Protein AF-A0A327NJS3-F1 (afdb_monomer)

Foldseek 3Di:
DPDPVVVPPVVPPPVSVVVVVVVLLVVLLVQLLCCVVPPPDDLVRSCVVSVHDSVSSVVSVCVVVPPD

pLDDT: mean 81.62, std 15.84, range [45.34, 95.5]

Secondary structure (DSSP, 8-state):
---GGGG--GGG-HHHHHHHHHHHHHHHHHHHHHHHHH----HHHHHHHHT--HHHHHHHHHHHTT--

Mean predicted aligned error: 9.42 Å

Sequence (68 aa):
MDSIAEYFSEEKDVLYIRGQRK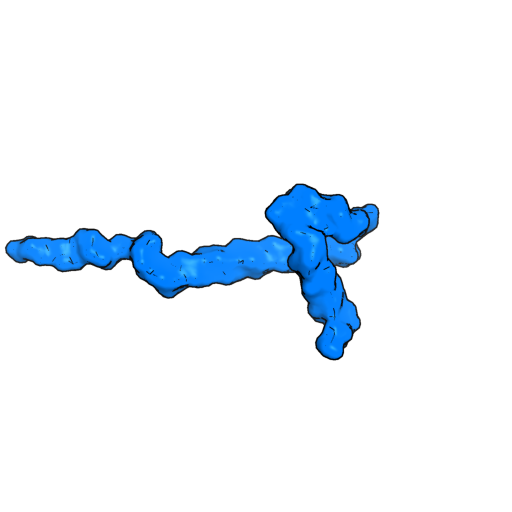AKEAKERKVVSNLLKKASLSIEQIADVVEVPTAFVLEVQSSLSGKK

Organism: NCBI:txid2183553

Radius of gyration: 17.89 Å; Cα contacts (8 Å, |Δi|>4): 38; chains: 1; bounding box: 47×21×48 Å

Solvent-accessible surface area (backbone atoms only — not comparable to full-atom values): 4138 Å² total; per-residue (Å²): 132,85,68,70,69,77,76,66,50,62,86,74,34,67,65,49,53,51,50,52,53,52,53,50,52,53,49,52,52,51,52,52,52,48,42,72,74,75,44,101,64,54,62,63,57,51,15,62,75,70,74,46,58,50,69,56,49,51,52,52,51,36,64,70,68,66,63,122

Nearest PDB structures (foldseek):
  1trr-assembly1_A  TM=8.517E-01  e=4.820E-01  Escherichia coli
  7bhy-assembly2_C-2  TM=7.676E-01  e=3.347E-01  Bacillus subtilis subsp. subtilis str. 168
  6fal-assembly1_A  TM=8.040E-01  e=9.994E-01  Escherichia coli
  1on1-assembly1_A  TM=5.905E-01  e=9.405E-01  Bacillus subtilis
  4em0-assembly1_B  TM=4.981E-01  e=1.529E+00  Staphylococcus aureus subsp. aureus MRSA252

Structure (mmCIF, N/CA/C/O backbone):
data_AF-A0A327NJS3-F1
#
_entry.id   AF-A0A327NJS3-F1
#
loop_
_atom_site.group_PDB
_atom_site.id
_atom_site.type_symbol
_atom_site.label_atom_id
_atom_site.label_alt_id
_atom_site.label_comp_id
_atom_site.label_asym_id
_atom_site.label_entity_id
_atom_site.label_seq_id
_atom_site.pdbx_PDB_ins_code
_atom_site.Cartn_x
_atom_site.Cartn_y
_atom_site.Cartn_z
_atom_site.occupancy
_atom_site.B_iso_or_equiv
_atom_site.auth_seq_id
_atom_site.auth_comp_id
_atom_site.auth_asym_id
_atom_site.auth_atom_id
_atom_site.pdbx_PDB_model_num
ATOM 1 N N . MET A 1 1 ? 34.791 4.724 -34.317 1.00 49.50 1 MET A N 1
ATOM 2 C CA . MET A 1 1 ? 34.504 4.234 -32.955 1.00 49.50 1 MET A CA 1
ATOM 3 C C . MET A 1 1 ? 32.999 4.129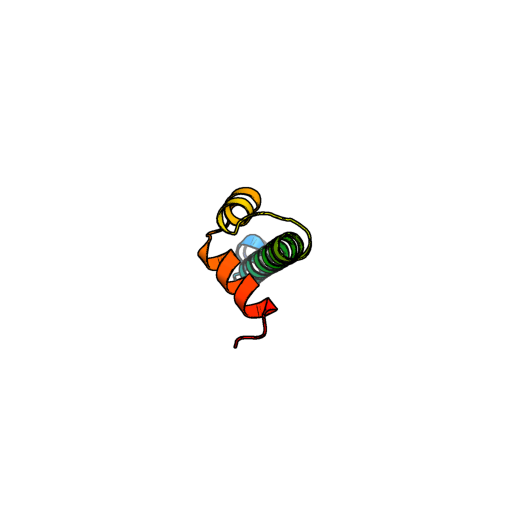 -32.874 1.00 49.50 1 MET A C 1
ATOM 5 O O . MET A 1 1 ? 32.353 5.137 -32.630 1.00 49.50 1 MET A O 1
ATOM 9 N N . ASP A 1 2 ? 32.454 2.960 -33.203 1.00 50.22 2 ASP A N 1
ATOM 10 C CA . ASP A 1 2 ? 31.018 2.722 -33.081 1.00 50.22 2 ASP A CA 1
ATOM 11 C C . ASP A 1 2 ? 30.689 2.637 -31.593 1.00 50.22 2 ASP A C 1
ATOM 13 O O . ASP A 1 2 ? 31.173 1.765 -30.868 1.00 50.22 2 ASP A O 1
ATOM 17 N N . SER A 1 3 ? 29.974 3.652 -31.120 1.00 53.22 3 SER A N 1
ATOM 18 C CA . SER A 1 3 ? 29.679 3.878 -29.714 1.00 53.22 3 SER A CA 1
ATOM 19 C C . SER A 1 3 ? 28.791 2.763 -29.166 1.00 53.22 3 SER A C 1
ATOM 21 O O . SER A 1 3 ? 27.571 2.808 -29.265 1.00 53.22 3 SER A O 1
ATOM 23 N N . ILE A 1 4 ? 29.413 1.808 -28.474 1.00 54.00 4 ILE A N 1
ATOM 24 C CA . ILE A 1 4 ? 28.757 0.795 -27.624 1.00 54.00 4 ILE A CA 1
ATOM 25 C C . ILE A 1 4 ? 27.858 1.445 -26.536 1.00 54.00 4 ILE A C 1
ATOM 27 O O . ILE A 1 4 ? 27.029 0.781 -25.918 1.00 54.00 4 ILE A O 1
ATOM 31 N N . ALA A 1 5 ? 27.964 2.762 -26.329 1.00 55.19 5 ALA A N 1
ATOM 32 C CA . ALA A 1 5 ? 27.157 3.540 -25.392 1.00 55.19 5 ALA A CA 1
ATOM 33 C C . ALA A 1 5 ? 25.646 3.572 -25.709 1.00 55.19 5 ALA A C 1
ATOM 35 O O . ALA A 1 5 ? 24.855 3.733 -24.786 1.00 55.19 5 ALA A O 1
ATOM 36 N N . GLU A 1 6 ? 25.216 3.366 -26.961 1.00 52.84 6 GLU A N 1
ATOM 37 C CA . GLU A 1 6 ? 23.778 3.323 -27.300 1.00 52.84 6 GLU A CA 1
ATOM 38 C C . GLU A 1 6 ? 23.061 2.057 -26.794 1.00 52.84 6 GLU A C 1
ATOM 40 O O . GLU A 1 6 ? 21.832 2.026 -26.711 1.00 52.84 6 GLU A O 1
ATOM 45 N N . TYR A 1 7 ? 23.806 1.014 -26.410 1.00 49.12 7 TYR A N 1
ATOM 46 C CA . TYR A 1 7 ? 23.231 -0.251 -25.937 1.00 49.12 7 TYR A CA 1
ATOM 47 C C . TYR A 1 7 ? 23.008 -0.323 -24.420 1.00 49.12 7 TYR A C 1
ATOM 49 O O . TYR A 1 7 ? 22.290 -1.210 -23.959 1.00 49.12 7 TYR A O 1
ATOM 57 N N . PHE A 1 8 ? 23.546 0.624 -23.648 1.00 53.28 8 PHE A N 1
ATOM 58 C CA . PHE A 1 8 ? 23.341 0.730 -22.199 1.00 53.28 8 PHE A CA 1
ATOM 59 C C . PHE A 1 8 ? 22.345 1.849 -21.881 1.00 53.28 8 PHE A C 1
ATOM 61 O O . PHE A 1 8 ? 22.632 2.786 -21.145 1.00 53.28 8 PHE A O 1
ATOM 68 N N . SER A 1 9 ? 21.154 1.769 -22.471 1.00 57.81 9 SER A N 1
ATOM 69 C CA . SER A 1 9 ? 20.016 2.557 -22.000 1.00 57.81 9 SER A CA 1
ATOM 70 C C . SER A 1 9 ? 19.659 2.057 -20.596 1.00 57.81 9 SER A C 1
ATOM 72 O O . SER A 1 9 ? 19.193 0.926 -20.451 1.00 57.81 9 SER A O 1
ATOM 74 N N . GLU A 1 10 ? 19.899 2.874 -19.565 1.00 56.94 10 GLU A N 1
ATOM 75 C CA . GLU A 1 10 ? 19.557 2.581 -18.159 1.00 56.94 10 GLU A CA 1
ATOM 76 C C . GLU A 1 10 ? 18.096 2.120 -18.002 1.00 56.94 10 GLU A C 1
ATOM 78 O O . GLU A 1 10 ? 17.773 1.305 -17.142 1.00 56.94 10 GLU A O 1
ATOM 83 N N . GLU A 1 11 ? 17.208 2.569 -18.892 1.00 55.62 11 GLU A N 1
ATOM 84 C CA . GLU A 1 11 ? 15.795 2.190 -18.926 1.00 55.62 11 GLU A CA 1
ATOM 85 C C . GLU A 1 11 ? 15.552 0.717 -19.295 1.00 55.62 11 GLU A C 1
ATOM 87 O O . GLU A 1 11 ? 14.512 0.165 -18.937 1.00 55.62 11 GLU A O 1
ATOM 92 N N . LYS A 1 12 ? 16.501 0.057 -19.975 1.00 58.47 12 LYS A N 1
ATOM 93 C CA . LYS A 1 12 ? 16.467 -1.386 -20.277 1.00 58.47 12 LYS A CA 1
ATOM 94 C C . LYS A 1 12 ? 17.216 -2.229 -19.244 1.00 58.47 12 LYS A C 1
ATOM 96 O O . LYS A 1 12 ? 17.154 -3.458 -19.315 1.00 58.47 12 LYS A O 1
ATOM 101 N N . ASP A 1 13 ? 17.904 -1.601 -18.289 1.00 69.06 13 ASP A N 1
ATOM 102 C CA . ASP A 1 13 ? 18.576 -2.320 -17.215 1.00 69.06 13 ASP A CA 1
ATOM 103 C C . ASP A 1 13 ? 17.532 -2.890 -16.242 1.00 69.06 13 ASP A C 1
ATOM 105 O O . ASP A 1 13 ? 16.775 -2.181 -15.567 1.00 69.06 13 ASP A O 1
ATOM 109 N N . VAL A 1 14 ? 17.496 -4.219 -16.157 1.00 71.69 14 VAL A N 1
ATOM 110 C CA . VAL A 1 14 ? 16.601 -4.973 -15.274 1.00 71.69 14 VAL A CA 1
ATOM 111 C C . VAL A 1 14 ? 16.766 -4.538 -13.812 1.00 71.69 14 VAL A C 1
ATOM 113 O O . VAL A 1 14 ? 15.789 -4.535 -13.057 1.00 71.69 14 VAL A O 1
ATOM 116 N N . LEU A 1 15 ? 17.973 -4.136 -13.399 1.00 74.75 15 LEU A N 1
ATOM 117 C CA . LEU A 1 15 ? 18.246 -3.636 -12.053 1.00 74.75 15 LEU A CA 1
ATOM 118 C C . LEU A 1 15 ? 17.601 -2.270 -11.814 1.00 74.75 15 LEU A C 1
ATOM 120 O O . LEU A 1 15 ? 17.005 -2.067 -10.752 1.00 74.75 15 LEU A O 1
ATOM 124 N N . TYR A 1 16 ? 17.650 -1.371 -12.798 1.00 73.62 16 TYR A N 1
ATOM 125 C CA . TYR A 1 16 ? 17.028 -0.051 -12.715 1.00 73.62 16 TYR A CA 1
ATOM 126 C C . TYR A 1 16 ? 15.498 -0.158 -12.629 1.00 73.62 16 TYR A C 1
ATOM 128 O O . TYR A 1 16 ? 14.886 0.383 -11.702 1.00 73.62 16 TYR A O 1
ATOM 136 N N . ILE A 1 17 ? 14.876 -0.965 -13.499 1.00 77.12 17 ILE A N 1
ATOM 137 C CA . ILE A 1 17 ? 13.427 -1.244 -13.462 1.00 77.12 17 ILE A CA 1
ATOM 138 C C . ILE A 1 17 ? 13.025 -1.855 -12.111 1.00 77.12 17 ILE A C 1
ATOM 140 O O . ILE A 1 17 ? 12.021 -1.465 -11.504 1.00 77.12 17 ILE A O 1
ATOM 144 N N . ARG A 1 18 ? 13.818 -2.806 -11.600 1.00 75.50 18 ARG A N 1
ATOM 145 C CA . ARG A 1 18 ? 13.576 -3.432 -10.293 1.00 75.50 18 ARG A CA 1
ATOM 146 C C . ARG A 1 18 ? 13.691 -2.425 -9.148 1.00 75.50 18 ARG A C 1
ATOM 148 O O . ARG A 1 18 ? 12.893 -2.492 -8.213 1.00 75.50 18 ARG A O 1
ATOM 155 N N . GLY 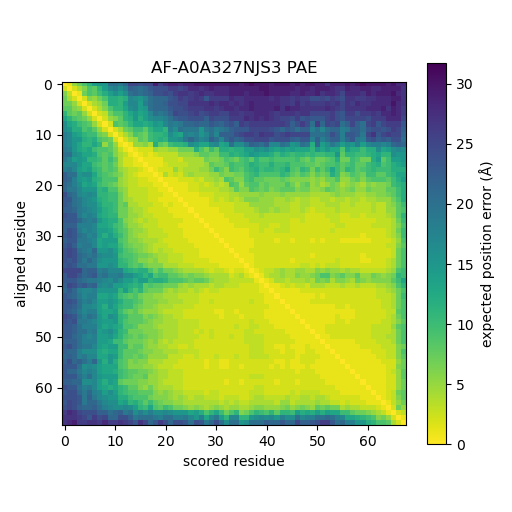A 1 19 ? 14.651 -1.505 -9.215 1.00 78.25 19 GLY A N 1
ATOM 156 C CA . GLY A 1 19 ? 14.815 -0.417 -8.252 1.00 78.25 19 GLY A CA 1
ATOM 157 C C . GLY A 1 19 ? 13.595 0.500 -8.215 1.00 78.25 19 GLY A C 1
ATOM 158 O O . GLY A 1 19 ? 13.050 0.750 -7.139 1.00 78.25 19 GLY A O 1
ATOM 159 N N . GLN A 1 20 ? 13.101 0.915 -9.383 1.00 81.88 20 GLN A N 1
ATOM 160 C CA . GLN A 1 20 ? 11.904 1.751 -9.488 1.00 81.88 20 GLN A CA 1
ATOM 161 C C . GLN A 1 20 ? 10.654 1.064 -8.927 1.00 81.88 20 GLN A C 1
ATOM 163 O O . GLN A 1 20 ? 9.917 1.673 -8.151 1.00 81.88 20 GLN A O 1
ATOM 168 N N . ARG A 1 21 ? 10.439 -0.221 -9.250 1.00 81.56 21 ARG A N 1
ATOM 169 C CA . ARG A 1 21 ? 9.310 -0.998 -8.706 1.00 81.56 21 ARG A CA 1
ATOM 170 C C . ARG A 1 21 ? 9.353 -1.069 -7.181 1.00 81.56 21 ARG A C 1
ATOM 172 O O . ARG A 1 21 ? 8.361 -0.753 -6.535 1.00 81.56 21 ARG A O 1
ATOM 179 N N . LYS A 1 22 ? 10.518 -1.379 -6.601 1.00 84.25 22 LYS A N 1
ATOM 180 C CA . LYS A 1 22 ? 10.699 -1.406 -5.139 1.00 84.25 22 LYS A CA 1
ATOM 181 C C . LYS A 1 22 ? 10.472 -0.042 -4.492 1.00 84.25 22 LYS A C 1
ATOM 183 O O . LYS A 1 22 ? 9.895 0.038 -3.411 1.00 84.25 22 LYS A O 1
ATOM 188 N N . ALA A 1 23 ? 10.932 1.033 -5.129 1.00 85.56 23 ALA A N 1
ATOM 189 C CA . ALA A 1 23 ? 10.736 2.385 -4.619 1.00 85.56 23 ALA A CA 1
ATOM 190 C C . ALA A 1 23 ? 9.255 2.794 -4.636 1.00 85.56 23 ALA A C 1
ATOM 192 O O . ALA A 1 23 ? 8.786 3.424 -3.687 1.00 85.56 23 ALA A O 1
ATOM 193 N N . LYS A 1 24 ? 8.519 2.418 -5.690 1.00 87.56 24 LYS A N 1
ATOM 194 C CA . LYS A 1 24 ? 7.070 2.628 -5.793 1.00 87.56 24 LYS A CA 1
ATOM 195 C C . LYS A 1 24 ? 6.328 1.873 -4.688 1.00 87.56 24 LYS A C 1
ATOM 197 O O . LYS A 1 24 ? 5.629 2.501 -3.899 1.00 87.56 24 LYS A O 1
ATOM 202 N N . GLU A 1 25 ? 6.602 0.581 -4.545 1.00 88.38 25 GLU A N 1
ATOM 203 C CA . GLU A 1 25 ? 5.987 -0.273 -3.523 1.00 88.38 25 GLU A CA 1
ATOM 204 C C . GLU A 1 25 ? 6.280 0.229 -2.095 1.00 88.38 25 GLU A C 1
ATOM 206 O O . GLU A 1 25 ? 5.395 0.290 -1.242 1.00 88.38 25 GLU A O 1
ATOM 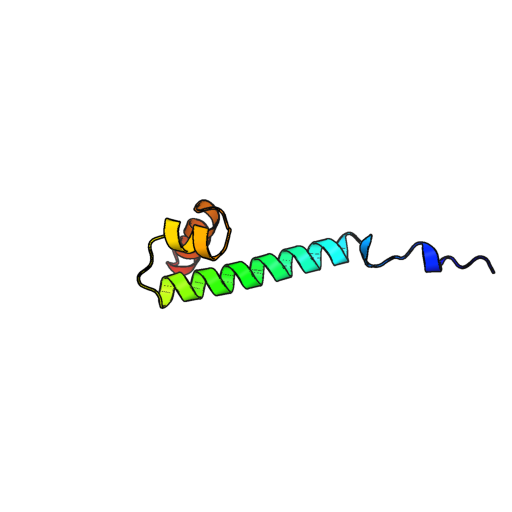211 N N . ALA A 1 26 ? 7.508 0.690 -1.827 1.00 89.75 26 ALA A N 1
ATOM 212 C CA . ALA A 1 26 ? 7.868 1.272 -0.533 1.00 89.75 26 ALA A CA 1
ATOM 213 C C . ALA A 1 26 ? 7.094 2.568 -0.226 1.00 89.75 26 ALA A C 1
ATOM 215 O O . ALA A 1 26 ? 6.717 2.806 0.928 1.00 89.75 26 ALA A O 1
ATOM 216 N N . LYS A 1 27 ? 6.848 3.410 -1.240 1.00 91.06 27 LYS A N 1
ATOM 217 C CA . LYS A 1 27 ? 6.022 4.618 -1.094 1.00 91.06 27 LYS A CA 1
ATOM 218 C C . LYS A 1 27 ? 4.565 4.253 -0.821 1.00 91.06 27 LYS A C 1
ATOM 220 O O . LYS A 1 27 ? 4.010 4.761 0.151 1.00 91.06 27 LYS A O 1
ATOM 225 N N . GLU A 1 28 ? 3.985 3.349 -1.606 1.00 90.88 28 GLU A N 1
ATOM 226 C CA . GLU A 1 28 ? 2.608 2.861 -1.431 1.00 90.88 28 GLU A CA 1
ATOM 227 C C . GLU A 1 28 ? 2.415 2.275 -0.031 1.00 90.88 28 GLU A C 1
ATOM 229 O O . GLU A 1 28 ? 1.523 2.691 0.708 1.00 90.88 28 GLU A O 1
ATOM 234 N N . ARG A 1 29 ? 3.342 1.419 0.416 1.00 92.94 29 ARG A N 1
ATOM 235 C CA . ARG A 1 29 ? 3.330 0.838 1.765 1.00 92.94 29 ARG A CA 1
ATOM 236 C C . ARG A 1 29 ? 3.370 1.895 2.868 1.00 92.94 29 ARG A C 1
ATOM 238 O O . ARG A 1 29 ? 2.689 1.753 3.885 1.00 92.94 29 ARG A O 1
ATOM 245 N N . LYS A 1 30 ? 4.144 2.971 2.687 1.00 93.06 30 LYS A N 1
ATOM 246 C CA . LYS A 1 30 ? 4.211 4.086 3.646 1.00 93.06 30 LYS A CA 1
ATOM 247 C C . LYS A 1 30 ? 2.902 4.875 3.690 1.00 93.06 30 LYS A C 1
ATOM 249 O O . LYS A 1 30 ? 2.463 5.237 4.781 1.00 93.06 30 LYS A O 1
ATOM 254 N N . VAL A 1 31 ? 2.285 5.133 2.537 1.00 94.06 31 VAL A N 1
ATOM 255 C CA . VAL A 1 31 ? 0.991 5.828 2.446 1.00 94.06 31 VAL A CA 1
ATOM 256 C C . VAL A 1 31 ? -0.103 4.995 3.111 1.00 94.06 31 VAL A C 1
ATOM 258 O O . VAL A 1 31 ? -0.753 5.491 4.029 1.00 94.06 31 VAL A O 1
ATOM 261 N N . VAL A 1 32 ? -0.225 3.715 2.750 1.00 94.31 32 VAL A N 1
ATOM 262 C CA . VAL A 1 32 ? -1.190 2.778 3.350 1.00 94.31 32 VAL A CA 1
ATOM 263 C C . VAL A 1 32 ? -0.999 2.679 4.865 1.00 94.31 32 VAL A C 1
ATOM 265 O O . VAL A 1 32 ? -1.957 2.814 5.618 1.00 94.31 32 VAL A O 1
ATOM 268 N N . SER A 1 33 ? 0.243 2.532 5.338 1.00 92.94 33 SER A N 1
ATOM 269 C CA . SER A 1 33 ? 0.573 2.519 6.772 1.00 92.94 33 SER A CA 1
ATOM 270 C C . SER A 1 33 ? 0.104 3.781 7.501 1.00 92.94 33 SER A C 1
ATOM 272 O O . SER A 1 33 ? -0.440 3.705 8.603 1.00 92.94 33 SER A O 1
ATOM 274 N N . ASN A 1 34 ? 0.299 4.951 6.892 1.00 94.25 34 ASN A N 1
ATOM 275 C CA . ASN A 1 34 ? -0.141 6.211 7.479 1.00 94.25 34 ASN A CA 1
ATOM 276 C C . ASN A 1 34 ? -1.666 6.314 7.517 1.00 94.25 34 ASN A C 1
ATOM 278 O O . ASN A 1 34 ? -2.197 6.757 8.532 1.00 94.25 34 ASN A O 1
ATOM 282 N N . LEU A 1 35 ? -2.357 5.892 6.455 1.00 92.94 35 LEU A N 1
ATOM 283 C CA . LEU 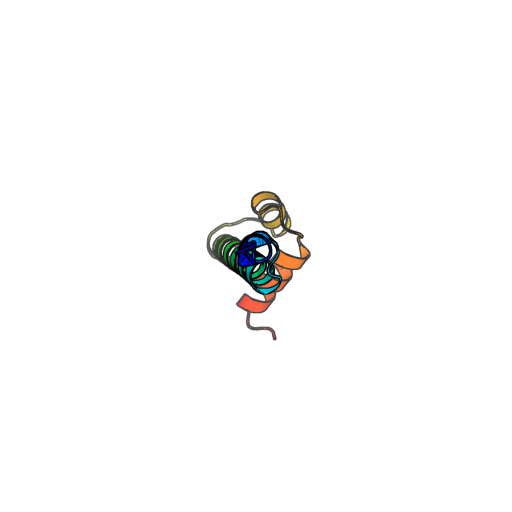A 1 35 ? -3.818 5.887 6.402 1.00 92.94 35 LEU A CA 1
ATOM 284 C C . LEU A 1 35 ? -4.399 4.936 7.452 1.00 92.94 35 LEU A C 1
ATOM 286 O O . LEU A 1 35 ? -5.215 5.371 8.253 1.00 92.94 35 LEU A O 1
ATOM 290 N N . LEU A 1 36 ? -3.885 3.708 7.554 1.00 91.88 36 LEU A N 1
ATOM 291 C CA . LEU A 1 36 ? -4.299 2.738 8.576 1.00 91.88 36 LEU A CA 1
ATOM 292 C C . LEU A 1 36 ? -4.093 3.241 10.015 1.00 91.88 36 LEU A C 1
ATOM 294 O O . LEU A 1 36 ? -4.807 2.821 10.920 1.00 91.88 36 LEU A O 1
ATOM 298 N N . LYS A 1 37 ? -3.100 4.109 10.252 1.00 91.31 37 LYS A N 1
ATOM 299 C CA . LYS A 1 37 ? -2.797 4.650 11.589 1.00 91.31 37 LYS A CA 1
ATOM 300 C C . LYS A 1 37 ? -3.538 5.938 11.924 1.00 91.31 37 LYS A C 1
ATOM 302 O O . LYS A 1 37 ? -3.743 6.216 13.101 1.00 91.31 37 LYS A O 1
ATOM 307 N N . LYS A 1 38 ? -3.813 6.778 10.925 1.00 90.94 38 LYS A N 1
ATOM 308 C CA . LYS A 1 38 ? -4.235 8.172 11.133 1.00 90.94 38 LYS A CA 1
ATOM 309 C C . LYS A 1 38 ? -5.622 8.481 10.591 1.00 90.94 38 LYS A C 1
ATOM 311 O O . LYS A 1 38 ? -6.195 9.485 10.998 1.00 90.94 38 LYS A O 1
ATOM 316 N N . ALA A 1 39 ? -6.131 7.678 9.664 1.00 87.00 39 ALA A N 1
ATOM 317 C CA . ALA A 1 39 ? -7.422 7.895 9.037 1.00 87.00 39 ALA A CA 1
ATOM 318 C C . ALA A 1 39 ? -8.424 6.839 9.516 1.00 87.00 39 ALA A C 1
ATOM 320 O O . ALA A 1 39 ? -8.108 5.655 9.593 1.00 87.00 39 ALA A O 1
ATOM 321 N N . SER A 1 40 ? -9.654 7.267 9.796 1.00 88.94 40 SER A N 1
ATOM 322 C CA . SER A 1 40 ? -10.779 6.373 10.098 1.00 88.94 40 SER A CA 1
ATOM 323 C C . SER A 1 40 ? -11.428 5.875 8.802 1.00 88.94 40 SER A C 1
ATOM 325 O O . SER A 1 40 ? -12.613 6.102 8.573 1.00 88.94 40 SER A O 1
ATOM 327 N N . LEU A 1 41 ? -10.627 5.274 7.921 1.00 92.62 41 LEU A N 1
ATOM 328 C CA . LEU A 1 41 ? -11.068 4.725 6.636 1.00 92.62 41 LEU A CA 1
ATOM 329 C C . LEU A 1 41 ? -11.112 3.197 6.696 1.00 92.62 41 LEU A C 1
ATOM 331 O O . LEU A 1 41 ? -10.307 2.575 7.393 1.00 92.62 41 LEU A O 1
ATOM 335 N N . SER A 1 42 ? -12.034 2.595 5.944 1.00 94.50 42 SER A N 1
ATOM 336 C CA . SER A 1 42 ? -12.060 1.143 5.759 1.00 94.50 42 SER A CA 1
ATOM 337 C C . SER A 1 42 ? -10.917 0.675 4.851 1.00 94.50 42 SER A C 1
ATOM 339 O O . SER A 1 42 ? -10.287 1.463 4.142 1.00 94.50 42 SER A O 1
ATOM 341 N N . ILE A 1 43 ? -10.644 -0.631 4.860 1.00 94.00 43 ILE A N 1
ATOM 342 C CA . ILE A 1 43 ? -9.603 -1.244 4.022 1.00 94.00 43 ILE A CA 1
ATOM 343 C C . ILE A 1 43 ? -9.891 -1.002 2.536 1.00 94.00 43 ILE A C 1
ATOM 345 O O . ILE A 1 43 ? -8.973 -0.700 1.777 1.00 94.00 43 ILE A O 1
ATOM 349 N N . GLU A 1 44 ? -11.160 -1.087 2.141 1.00 95.12 44 GLU A N 1
ATOM 350 C CA . GLU A 1 44 ? -11.631 -0.856 0.775 1.00 95.12 44 GLU A CA 1
ATOM 351 C C . GLU A 1 44 ? -11.415 0.603 0.367 1.00 95.12 44 GLU A C 1
ATOM 353 O O . GLU A 1 44 ? -10.837 0.870 -0.678 1.00 95.12 44 GLU A O 1
ATOM 358 N N . GLN A 1 45 ? -11.756 1.556 1.239 1.00 95.50 45 GLN A N 1
ATOM 359 C CA . GLN A 1 45 ? -11.535 2.979 0.967 1.00 95.50 45 GLN A CA 1
ATOM 360 C C . GLN A 1 45 ? -10.048 3.322 0.828 1.00 95.50 45 GLN A C 1
ATOM 362 O O . GLN A 1 45 ? -9.671 4.138 -0.008 1.00 95.50 45 GLN A O 1
ATOM 367 N N . ILE A 1 46 ? -9.184 2.712 1.645 1.00 94.62 46 ILE A N 1
ATOM 368 C CA . ILE A 1 4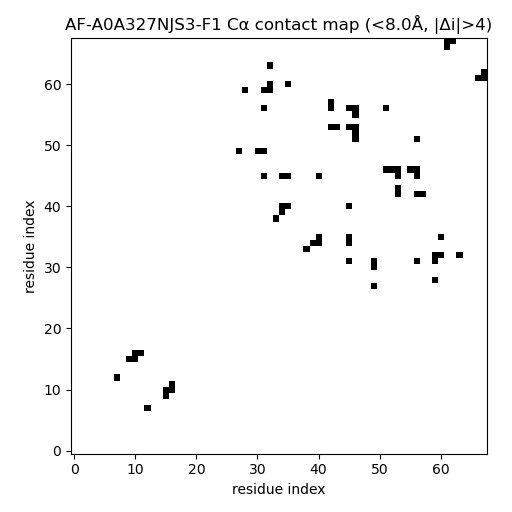6 ? -7.731 2.908 1.545 1.00 94.62 46 ILE A CA 1
ATOM 369 C C . ILE A 1 46 ? -7.196 2.318 0.235 1.00 94.62 46 ILE A C 1
ATOM 371 O O . ILE A 1 46 ? -6.351 2.942 -0.406 1.00 94.62 46 ILE A O 1
ATOM 375 N N . ALA A 1 47 ? -7.681 1.139 -0.156 1.00 93.88 47 ALA A N 1
ATOM 376 C CA . ALA A 1 47 ? -7.328 0.490 -1.415 1.00 93.88 47 ALA A CA 1
ATOM 377 C C . ALA A 1 47 ? -7.708 1.362 -2.621 1.00 93.88 47 ALA A C 1
ATOM 379 O O . ALA A 1 47 ? -6.867 1.595 -3.487 1.00 93.88 47 ALA A O 1
ATOM 380 N N . ASP A 1 48 ? -8.917 1.926 -2.610 1.00 95.31 48 ASP A N 1
ATOM 381 C CA . ASP A 1 48 ? -9.405 2.820 -3.661 1.00 95.31 48 ASP A CA 1
ATOM 382 C C . ASP A 1 48 ? -8.591 4.124 -3.737 1.00 95.31 48 ASP A C 1
ATOM 384 O O . ASP A 1 48 ? -8.193 4.540 -4.820 1.00 95.31 48 ASP A O 1
ATOM 388 N N . VAL A 1 49 ? -8.277 4.756 -2.596 1.00 92.69 49 VAL A N 1
ATOM 389 C CA . VAL A 1 49 ? -7.507 6.019 -2.549 1.00 92.69 49 VAL A CA 1
ATOM 390 C C . VAL A 1 49 ? -6.075 5.853 -3.0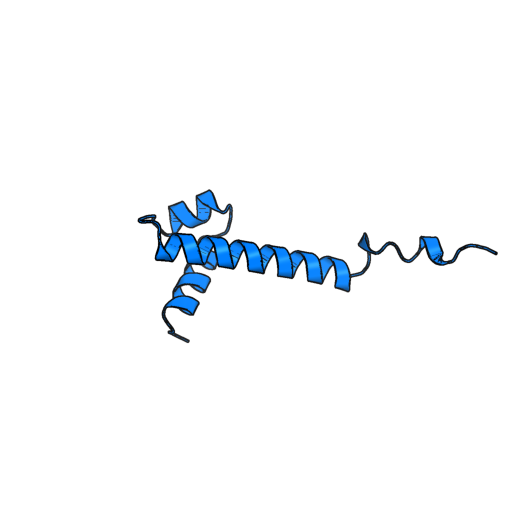55 1.00 92.69 49 VAL A C 1
ATOM 392 O O . VAL A 1 49 ? -5.522 6.770 -3.660 1.00 92.69 49 VAL A O 1
ATOM 395 N N . VAL A 1 50 ? -5.444 4.718 -2.751 1.00 92.56 50 VAL A N 1
ATOM 396 C CA . VAL A 1 50 ? -4.047 4.448 -3.128 1.00 92.56 50 VAL A CA 1
ATOM 397 C C . VAL A 1 50 ? -3.961 3.696 -4.464 1.00 92.56 50 VAL A C 1
ATOM 399 O O . VAL A 1 50 ? -2.861 3.475 -4.960 1.00 92.56 50 VAL A O 1
ATOM 402 N N . GLU A 1 51 ? -5.102 3.342 -5.065 1.00 94.12 51 GLU A N 1
ATOM 403 C CA . GLU A 1 51 ? -5.211 2.556 -6.301 1.00 94.12 51 GLU A CA 1
ATOM 404 C C . GLU A 1 51 ? -4.446 1.219 -6.229 1.00 94.12 51 GLU A C 1
ATOM 406 O O . GLU A 1 51 ? -3.776 0.791 -7.173 1.00 94.12 51 GLU A O 1
ATOM 411 N N . VAL A 1 52 ? -4.535 0.539 -5.081 1.00 93.00 52 VAL A N 1
ATOM 412 C CA . VAL A 1 52 ? -3.882 -0.757 -4.823 1.00 93.00 52 VAL A CA 1
ATOM 413 C C . VAL A 1 52 ? -4.911 -1.829 -4.469 1.00 93.00 52 VAL A C 1
ATOM 415 O O . VAL A 1 52 ? -5.983 -1.512 -3.964 1.00 93.00 52 VAL A O 1
ATOM 418 N N . PRO A 1 53 ? -4.605 -3.123 -4.660 1.00 95.12 53 PRO A N 1
ATOM 419 C CA . PRO A 1 53 ? -5.505 -4.191 -4.239 1.00 95.12 53 PRO A CA 1
ATOM 420 C C . PRO A 1 53 ? -5.757 -4.182 -2.724 1.00 95.12 53 PRO A C 1
ATOM 422 O O . PRO A 1 53 ? -4.835 -3.984 -1.931 1.00 95.12 53 PRO A O 1
ATOM 425 N N . THR A 1 54 ? -6.973 -4.527 -2.299 1.00 94.50 54 THR A N 1
ATOM 426 C CA . THR A 1 54 ? -7.317 -4.694 -0.870 1.00 94.50 54 THR A CA 1
ATOM 427 C C . THR A 1 54 ? -6.411 -5.704 -0.160 1.00 94.50 54 THR A C 1
ATOM 429 O O . THR A 1 54 ? -6.038 -5.502 0.995 1.00 94.50 54 THR A O 1
ATOM 432 N N . ALA A 1 55 ? -5.974 -6.751 -0.870 1.00 94.25 55 ALA A N 1
ATOM 433 C CA . ALA A 1 55 ? -5.003 -7.727 -0.376 1.00 94.25 55 ALA A CA 1
ATOM 434 C C . ALA A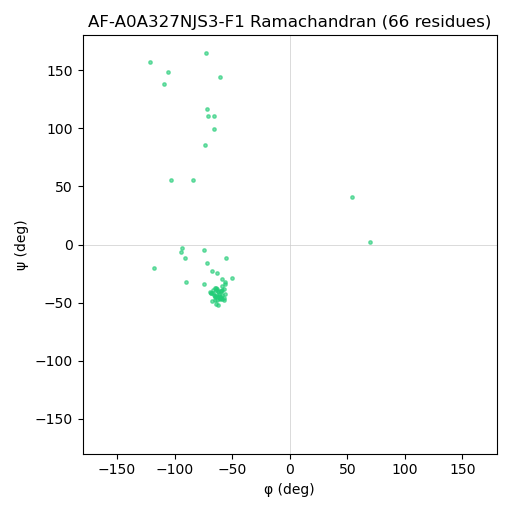 1 55 ? -3.671 -7.082 0.055 1.00 94.25 55 ALA A C 1
ATOM 436 O O . ALA A 1 55 ? -3.112 -7.465 1.080 1.00 94.25 55 ALA A O 1
ATOM 437 N N . PHE A 1 56 ? -3.196 -6.065 -0.674 1.00 93.69 56 PHE A N 1
ATOM 438 C CA . PHE A 1 56 ? -1.986 -5.325 -0.309 1.00 93.69 56 PHE A CA 1
ATOM 439 C C . PHE A 1 56 ? -2.195 -4.546 0.993 1.00 93.69 56 PHE A C 1
ATOM 441 O O . PHE A 1 56 ? -1.359 -4.582 1.894 1.00 93.69 56 PHE A O 1
ATOM 448 N N . VAL A 1 57 ? -3.348 -3.891 1.148 1.00 94.62 57 VAL A N 1
ATOM 449 C CA . VAL A 1 57 ? -3.686 -3.158 2.379 1.00 94.62 57 VAL A CA 1
ATOM 450 C C . VAL A 1 57 ? -3.738 -4.097 3.591 1.00 94.62 57 VAL A C 1
ATOM 452 O O . VAL A 1 57 ? -3.182 -3.769 4.642 1.00 94.62 57 VAL A O 1
ATOM 455 N N . LEU A 1 58 ? -4.326 -5.287 3.432 1.00 94.31 58 LEU A N 1
ATOM 456 C CA . LEU A 1 58 ? -4.364 -6.335 4.459 1.00 94.31 58 LEU A CA 1
ATOM 457 C C . LEU A 1 58 ? -2.969 -6.843 4.846 1.00 94.31 58 LEU A C 1
ATOM 459 O O . LEU A 1 58 ? -2.690 -7.049 6.030 1.00 94.31 58 LEU A O 1
ATOM 463 N N . GLU A 1 59 ? -2.070 -7.018 3.877 1.00 94.31 59 GLU A N 1
ATOM 464 C CA . GLU A 1 59 ? -0.680 -7.410 4.135 1.00 94.31 59 GLU A CA 1
ATOM 465 C C . GLU A 1 59 ? 0.053 -6.347 4.971 1.00 94.31 59 GLU A C 1
ATOM 467 O O . GLU A 1 59 ? 0.736 -6.660 5.957 1.00 94.31 59 GLU A O 1
ATOM 472 N N . VAL A 1 60 ? -0.120 -5.068 4.617 1.00 92.88 60 VAL A N 1
ATOM 473 C CA . VAL A 1 60 ? 0.462 -3.944 5.361 1.00 92.88 60 VAL A CA 1
ATOM 474 C C . VAL A 1 60 ? -0.115 -3.876 6.773 1.00 92.88 60 VAL A C 1
ATOM 476 O O . VAL A 1 60 ? 0.645 -3.729 7.731 1.00 92.88 60 VAL A O 1
ATOM 479 N N . GLN A 1 61 ? -1.429 -4.040 6.928 1.00 92.75 61 GLN A N 1
ATOM 480 C CA . GLN A 1 61 ? -2.087 -4.077 8.233 1.00 92.75 61 GLN A CA 1
ATOM 481 C C . GLN A 1 61 ? -1.564 -5.228 9.105 1.00 92.75 61 GLN A C 1
ATOM 483 O O . GLN A 1 61 ? -1.217 -5.014 10.269 1.00 92.75 61 GLN A O 1
ATOM 488 N N . SER A 1 62 ? -1.434 -6.428 8.536 1.00 92.12 62 SER A N 1
ATOM 489 C CA . SER A 1 62 ? -0.909 -7.610 9.233 1.00 92.12 62 SER A CA 1
ATOM 490 C C . SER A 1 62 ? 0.527 -7.377 9.703 1.00 92.12 62 SER A C 1
ATOM 492 O O . SER A 1 62 ? 0.833 -7.561 10.883 1.00 92.12 62 SER A O 1
ATOM 494 N N . SER A 1 63 ? 1.368 -6.827 8.820 1.00 88.56 63 SER A N 1
ATOM 495 C CA . SER A 1 63 ? 2.752 -6.444 9.123 1.00 88.56 63 SER A CA 1
ATOM 496 C C . SER A 1 63 ? 2.858 -5.414 10.256 1.00 88.56 63 SER A C 1
ATOM 498 O O . SER A 1 63 ? 3.800 -5.460 11.044 1.00 88.56 63 SER A O 1
ATOM 500 N N . LEU A 1 64 ? 1.906 -4.478 10.349 1.00 86.88 64 LEU A N 1
ATOM 501 C CA . LEU A 1 64 ? 1.846 -3.470 11.414 1.00 86.88 64 LEU A CA 1
ATOM 502 C C . LEU A 1 64 ? 1.375 -4.048 12.751 1.00 86.88 64 LEU A C 1
ATOM 504 O O . LEU A 1 64 ? 1.831 -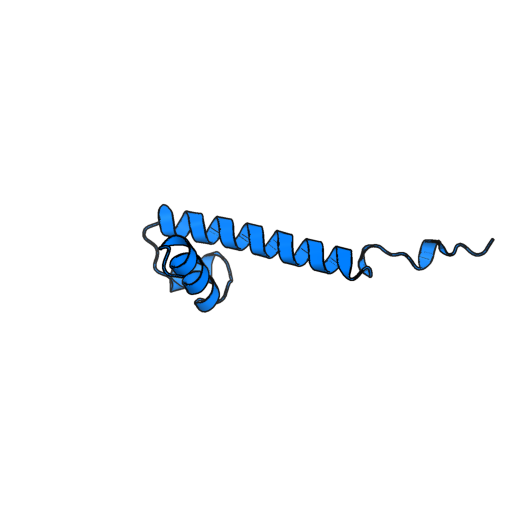3.597 13.798 1.00 86.88 64 LEU A O 1
ATOM 508 N N . SER A 1 65 ? 0.480 -5.037 12.717 1.00 84.31 65 SER A N 1
ATOM 509 C CA . SER A 1 65 ? -0.061 -5.689 13.916 1.00 84.31 65 SER A CA 1
ATOM 510 C C . SER A 1 65 ? 0.922 -6.642 14.606 1.00 84.31 65 SER A C 1
ATOM 512 O O . SER A 1 65 ? 0.607 -7.190 15.659 1.00 84.31 65 SER A O 1
ATOM 514 N N . GLY A 1 66 ? 2.104 -6.869 14.021 1.00 71.69 66 GLY A N 1
ATOM 515 C CA . GLY A 1 66 ? 3.118 -7.774 14.566 1.00 71.69 66 GLY A CA 1
ATOM 516 C C . GLY A 1 66 ? 2.740 -9.257 14.509 1.00 71.69 66 GLY A C 1
ATOM 517 O O . GLY A 1 66 ? 3.530 -10.089 14.950 1.00 71.69 66 GLY A O 1
ATOM 518 N N . LYS A 1 67 ? 1.577 -9.607 13.944 1.00 54.94 67 LYS A N 1
ATOM 519 C CA . LYS A 1 67 ? 1.228 -10.987 13.597 1.00 54.94 67 LYS A CA 1
ATOM 520 C C . LYS A 1 67 ? 2.037 -11.395 12.364 1.00 54.94 67 LYS A C 1
ATOM 522 O O . LYS A 1 67 ? 1.597 -11.197 11.234 1.00 54.94 67 LYS A O 1
ATOM 527 N N . LYS A 1 68 ? 3.260 -11.866 12.607 1.00 45.34 68 LYS A N 1
ATOM 528 C CA . LYS A 1 68 ? 3.962 -12.759 11.682 1.00 45.34 68 LYS A CA 1
ATOM 529 C C . LYS A 1 68 ? 3.364 -14.153 11.764 1.00 45.34 68 LYS A C 1
ATOM 531 O O . LYS A 1 68 ? 2.995 -14.550 12.891 1.00 45.34 68 LYS A O 1
#